Protein AF-A0A7V2YX57-F1 (afdb_monomer_lite)

Foldseek 3Di:
DDDALLVVLLVVLVVLVVQLVVQVPDPPDFVLSNLVSLLSSQQSLQLSLVDDPPHNDRDPPDLPRRLCCLQPVCLVQPQLCVLLVHPDSVVSNVLSVLLSVVSVVSSCLPPDPDDQDHHSPDWDWDDDPPDDPVDPDPTDIDDNRPDRPVVDDCPDPSNVSVSSSSVSSSVSSVD

Radius of gyration: 18.01 Å; chains: 1; bounding box: 37×40×59 Å

pLDDT: mean 87.66, std 13.57, range [46.78, 98.44]

Structure (mmCIF, N/CA/C/O backbone):
data_AF-A0A7V2YX57-F1
#
_entry.id   AF-A0A7V2YX57-F1
#
loop_
_atom_site.group_PDB
_atom_site.id
_atom_site.type_symbol
_atom_site.label_atom_id
_atom_site.label_alt_id
_atom_site.label_comp_id
_atom_site.label_asym_id
_atom_site.label_entity_id
_atom_site.label_seq_id
_atom_site.pdbx_PDB_ins_code
_atom_site.Cartn_x
_atom_site.Cartn_y
_atom_site.Cartn_z
_atom_site.occupancy
_atom_site.B_iso_or_equiv
_atom_site.auth_seq_id
_atom_site.auth_comp_id
_atom_site.auth_asym_id
_atom_site.auth_atom_id
_atom_site.pdbx_PDB_model_num
ATOM 1 N N . MET A 1 1 ? 0.569 -26.830 -12.074 1.00 53.72 1 MET A N 1
ATOM 2 C CA . MET A 1 1 ? 1.931 -26.253 -12.020 1.00 53.72 1 MET A CA 1
ATOM 3 C C . MET A 1 1 ? 2.137 -25.662 -10.638 1.00 53.72 1 MET A C 1
ATOM 5 O O . MET A 1 1 ? 1.227 -24.989 -10.165 1.00 53.72 1 MET A O 1
ATOM 9 N N . ALA A 1 2 ? 3.265 -25.951 -9.984 1.00 68.56 2 ALA A N 1
ATOM 10 C CA . ALA A 1 2 ? 3.607 -25.316 -8.713 1.00 68.56 2 ALA A CA 1
ATOM 11 C C . ALA A 1 2 ? 3.776 -23.801 -8.928 1.00 68.56 2 ALA A C 1
ATOM 13 O O . ALA A 1 2 ? 4.324 -23.387 -9.950 1.00 68.56 2 ALA A O 1
ATOM 14 N N . GLN A 1 3 ? 3.244 -22.989 -8.016 1.00 80.88 3 GLN A N 1
ATOM 15 C CA . GLN A 1 3 ? 3.442 -21.539 -8.038 1.00 80.88 3 GLN A CA 1
ATOM 16 C C . GLN A 1 3 ? 4.743 -21.215 -7.301 1.00 80.88 3 GLN A C 1
ATOM 18 O O . GLN A 1 3 ? 4.971 -21.764 -6.223 1.00 80.88 3 GLN A O 1
ATOM 23 N N . ASP A 1 4 ? 5.561 -20.320 -7.853 1.00 92.44 4 ASP A N 1
ATOM 24 C CA . ASP A 1 4 ? 6.673 -19.733 -7.103 1.00 92.44 4 ASP A CA 1
ATOM 25 C C . ASP A 1 4 ? 6.151 -18.743 -6.040 1.00 92.44 4 ASP A C 1
ATOM 27 O O . ASP A 1 4 ? 4.996 -18.289 -6.084 1.00 92.44 4 ASP A O 1
ATOM 31 N N . TRP A 1 5 ? 6.988 -18.403 -5.057 1.00 92.19 5 TRP A N 1
ATOM 32 C CA . TRP A 1 5 ? 6.576 -17.520 -3.959 1.00 92.19 5 TRP A CA 1
ATOM 33 C C . TRP A 1 5 ? 6.236 -16.113 -4.430 1.00 92.19 5 TRP A C 1
ATOM 35 O O . TRP A 1 5 ? 5.290 -15.507 -3.923 1.00 92.19 5 TRP A O 1
ATOM 45 N N . ARG A 1 6 ? 6.962 -15.597 -5.427 1.00 92.75 6 ARG A N 1
ATOM 46 C CA . ARG A 1 6 ? 6.709 -14.276 -6.012 1.00 92.75 6 ARG A CA 1
ATOM 47 C C . ARG A 1 6 ? 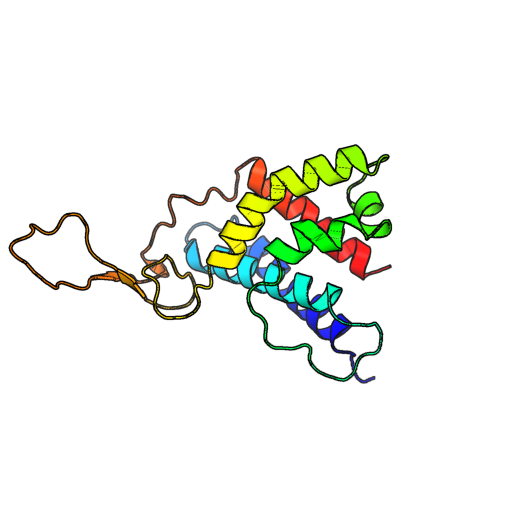5.274 -14.179 -6.525 1.00 92.75 6 ARG A C 1
ATOM 49 O O . ARG A 1 6 ? 4.543 -13.249 -6.176 1.00 92.75 6 ARG A O 1
ATOM 56 N N . ARG A 1 7 ? 4.851 -15.160 -7.320 1.00 93.31 7 ARG A N 1
ATOM 57 C CA . ARG A 1 7 ? 3.507 -15.240 -7.884 1.00 93.31 7 ARG A CA 1
ATOM 58 C C . ARG A 1 7 ? 2.464 -15.479 -6.803 1.00 93.31 7 ARG A C 1
ATOM 60 O O . ARG A 1 7 ? 1.433 -14.809 -6.834 1.00 93.31 7 ARG A O 1
ATOM 67 N N . ALA A 1 8 ? 2.734 -16.352 -5.833 1.00 94.69 8 ALA A N 1
ATOM 68 C CA . ALA A 1 8 ? 1.833 -16.579 -4.704 1.00 94.69 8 ALA A CA 1
ATOM 69 C C . ALA A 1 8 ? 1.560 -15.280 -3.918 1.00 94.69 8 ALA A C 1
ATOM 71 O O . ALA A 1 8 ? 0.400 -14.943 -3.667 1.00 94.69 8 ALA A O 1
ATOM 72 N N . PHE A 1 9 ? 2.600 -14.493 -3.616 1.00 94.56 9 PHE A N 1
ATOM 73 C CA . PHE A 1 9 ? 2.446 -13.196 -2.953 1.00 94.56 9 PHE A CA 1
ATOM 74 C C . PHE A 1 9 ? 1.639 -12.204 -3.778 1.00 94.56 9 PHE A C 1
ATOM 76 O O . PHE A 1 9 ? 0.730 -11.576 -3.239 1.00 94.56 9 PHE A O 1
ATOM 83 N N . PHE A 1 10 ? 1.924 -12.065 -5.076 1.00 95.75 10 PHE A N 1
ATOM 84 C CA . PHE A 1 10 ? 1.160 -11.149 -5.920 1.00 95.75 10 PHE A CA 1
ATOM 85 C C . PHE A 1 10 ? -0.302 -11.570 -6.077 1.00 95.75 10 PHE A C 1
ATOM 87 O O . PHE A 1 10 ? -1.176 -10.705 -6.072 1.00 95.75 10 PHE A O 1
ATOM 94 N N . MET A 1 11 ? -0.590 -12.870 -6.176 1.00 96.25 11 MET A N 1
ATOM 95 C CA . MET A 1 11 ? -1.964 -13.373 -6.232 1.00 96.25 11 MET A CA 1
ATOM 96 C C . MET A 1 11 ? -2.730 -13.050 -4.948 1.00 96.25 11 MET A C 1
ATOM 98 O O . MET A 1 11 ? -3.824 -12.489 -5.018 1.00 96.25 11 MET A O 1
ATOM 102 N N . GLN A 1 12 ? -2.138 -13.327 -3.784 1.00 96.94 12 GLN A N 1
ATOM 103 C CA . GLN A 1 12 ? -2.783 -13.026 -2.509 1.00 96.94 12 GLN A CA 1
ATOM 104 C C . GLN A 1 12 ? -2.934 -11.513 -2.295 1.00 96.94 12 GLN A C 1
ATOM 106 O O . GLN A 1 12 ? -4.013 -11.055 -1.933 1.00 96.94 12 GLN A O 1
ATOM 111 N N . ALA A 1 13 ? -1.904 -10.720 -2.607 1.00 97.25 13 ALA A N 1
ATOM 112 C CA . ALA A 1 13 ? -1.960 -9.262 -2.522 1.00 97.25 13 ALA A CA 1
ATOM 113 C C . ALA A 1 13 ? -3.084 -8.671 -3.38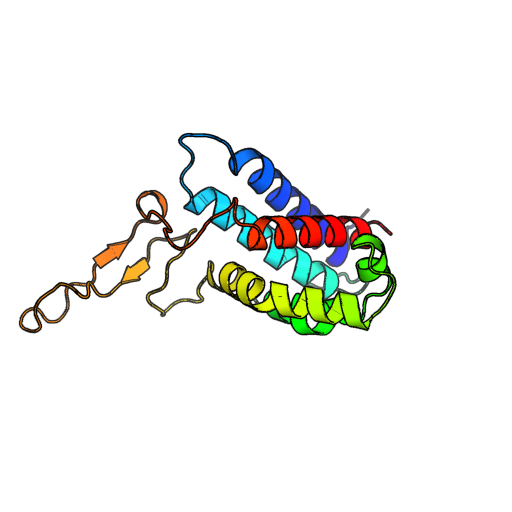8 1.00 97.25 13 ALA A C 1
ATOM 115 O O . ALA A 1 13 ? -3.773 -7.749 -2.956 1.00 97.25 13 ALA A O 1
ATOM 116 N N . ARG A 1 14 ? -3.300 -9.209 -4.599 1.00 98.19 14 ARG A N 1
ATOM 117 C CA . ARG A 1 14 ? -4.423 -8.807 -5.463 1.00 98.19 14 ARG A CA 1
ATOM 118 C C . ARG A 1 14 ? -5.769 -9.141 -4.840 1.00 98.19 14 ARG A C 1
ATOM 120 O O . ARG A 1 14 ? -6.671 -8.314 -4.906 1.00 98.19 14 ARG A O 1
ATOM 127 N N . SER A 1 15 ? -5.901 -10.331 -4.255 1.00 98.44 15 SER A N 1
ATOM 128 C CA . SER A 1 15 ? -7.127 -10.744 -3.570 1.00 98.44 15 SER A CA 1
ATOM 129 C C . SER A 1 15 ? -7.452 -9.806 -2.405 1.00 98.44 15 SER A C 1
ATOM 131 O O . SER A 1 15 ? -8.563 -9.283 -2.324 1.00 98.44 15 SER A O 1
ATOM 133 N N . ASP A 1 16 ? -6.466 -9.520 -1.553 1.00 98.31 16 ASP A N 1
ATOM 134 C CA . ASP A 1 16 ? -6.630 -8.624 -0.405 1.00 98.31 16 ASP A CA 1
ATOM 135 C C . ASP A 1 16 ? -6.975 -7.196 -0.862 1.00 98.31 16 ASP A C 1
ATOM 137 O O . ASP A 1 16 ? -7.890 -6.566 -0.331 1.00 98.31 16 ASP A O 1
ATOM 141 N N . PHE A 1 17 ? -6.307 -6.696 -1.908 1.00 98.44 17 PHE A N 1
ATOM 142 C CA . PHE A 1 17 ? -6.595 -5.373 -2.460 1.00 98.44 17 PHE A CA 1
ATOM 143 C C . PHE A 1 17 ? -7.990 -5.293 -3.086 1.00 98.44 17 PHE A C 1
ATOM 145 O O . PHE A 1 17 ? -8.682 -4.290 -2.927 1.00 98.44 17 PHE A O 1
ATOM 152 N N . ALA A 1 18 ? -8.442 -6.352 -3.762 1.00 98.31 18 ALA A N 1
ATOM 153 C CA . ALA A 1 18 ? -9.796 -6.423 -4.297 1.00 98.31 18 ALA A CA 1
ATOM 154 C C . ALA A 1 18 ? -10.847 -6.376 -3.178 1.00 98.31 18 ALA A C 1
ATOM 156 O O . ALA A 1 18 ? -11.866 -5.702 -3.329 1.00 98.31 18 ALA A O 1
ATOM 157 N N . MET A 1 19 ? -10.592 -7.032 -2.041 1.00 98.31 19 MET A N 1
ATOM 158 C CA . MET A 1 19 ? -11.455 -6.924 -0.862 1.00 98.31 19 MET A CA 1
ATOM 159 C C . MET A 1 19 ? -11.453 -5.512 -0.280 1.00 98.31 19 MET A C 1
ATOM 161 O O . MET A 1 19 ? -12.527 -4.971 -0.026 1.00 98.31 19 MET A O 1
ATOM 165 N N . PHE A 1 20 ? -10.289 -4.867 -0.166 1.00 97.94 20 PHE A N 1
ATOM 166 C CA . PHE A 1 20 ? -10.221 -3.453 0.210 1.00 97.94 20 PHE A CA 1
ATOM 167 C C . PHE A 1 20 ? -11.077 -2.577 -0.718 1.00 97.94 20 PHE A C 1
ATOM 169 O O . PHE A 1 20 ? -11.908 -1.813 -0.234 1.00 97.94 20 PHE A O 1
ATOM 176 N N . LEU A 1 21 ? -10.931 -2.709 -2.041 1.00 97.31 21 LEU A N 1
ATOM 177 C CA . LEU A 1 21 ? -11.694 -1.918 -3.013 1.00 97.31 21 LEU A CA 1
ATOM 178 C C . LEU A 1 21 ? -13.206 -2.151 -2.916 1.00 97.31 21 LEU A C 1
ATOM 180 O O . LEU A 1 21 ? -13.969 -1.207 -3.095 1.00 97.31 21 LEU A O 1
ATOM 184 N N . ARG A 1 22 ? -13.640 -3.381 -2.618 1.00 97.38 22 ARG A N 1
ATOM 185 C CA . ARG A 1 22 ? -15.058 -3.695 -2.396 1.00 97.38 22 ARG A CA 1
ATOM 186 C C . ARG A 1 22 ? -15.589 -3.045 -1.125 1.00 97.38 22 ARG A C 1
ATOM 188 O O . ARG A 1 22 ? -16.707 -2.559 -1.133 1.00 97.38 22 ARG A O 1
ATOM 195 N N . LEU A 1 23 ? -14.800 -3.026 -0.052 1.00 96.31 23 LEU A N 1
ATOM 196 C CA . LEU A 1 23 ? -15.236 -2.552 1.264 1.00 96.31 23 LEU A CA 1
ATOM 197 C C . LEU A 1 23 ? -15.067 -1.039 1.461 1.00 96.31 23 LEU A C 1
ATOM 199 O O . LEU A 1 23 ? -15.772 -0.453 2.281 1.00 96.31 23 LEU A O 1
ATOM 203 N N . LYS A 1 24 ? -14.140 -0.389 0.741 1.00 94.38 24 LYS A N 1
ATOM 204 C CA . LYS A 1 24 ? -13.696 0.982 1.054 1.00 94.38 24 LYS A CA 1
ATOM 205 C C . LYS A 1 24 ? -14.798 2.041 1.001 1.00 94.38 24 LYS A C 1
ATOM 207 O O . LYS A 1 24 ? -14.672 3.033 1.715 1.00 94.38 24 LYS A O 1
ATOM 212 N N . ASP A 1 25 ? -15.851 1.822 0.212 1.00 91.94 25 ASP A N 1
ATOM 213 C CA . ASP A 1 25 ? -16.975 2.756 0.047 1.00 91.94 25 ASP A CA 1
ATOM 214 C C . ASP A 1 25 ? -18.311 2.201 0.585 1.00 91.94 25 ASP A C 1
ATOM 216 O O . ASP A 1 25 ? -19.325 2.894 0.529 1.00 91.94 25 ASP A O 1
ATOM 220 N N . ILE A 1 26 ? -18.342 0.974 1.128 1.00 94.81 26 ILE A N 1
ATOM 221 C CA . ILE A 1 26 ? -19.573 0.394 1.691 1.00 94.81 26 ILE A CA 1
ATOM 222 C C . ILE A 1 26 ? -19.901 1.094 3.013 1.00 94.81 26 ILE A C 1
ATOM 224 O O . ILE A 1 26 ? -19.056 1.201 3.904 1.00 94.81 26 ILE A O 1
ATOM 228 N N . GLN A 1 27 ? -21.134 1.576 3.162 1.00 92.38 27 GLN A N 1
ATOM 229 C CA . GLN A 1 27 ? -21.619 2.129 4.428 1.00 92.38 27 GLN A CA 1
ATOM 230 C C . GLN A 1 27 ? -21.848 1.016 5.460 1.00 92.38 27 GLN A C 1
ATOM 232 O O . GLN A 1 27 ? -22.233 -0.092 5.106 1.00 92.38 27 GLN A O 1
ATOM 237 N N . GLY A 1 28 ? -21.600 1.307 6.737 1.00 91.50 28 GLY A N 1
ATOM 238 C CA . GLY A 1 28 ? -21.786 0.341 7.827 1.00 91.50 28 GLY A CA 1
ATOM 239 C C . GLY A 1 28 ? -20.642 -0.659 8.023 1.00 91.50 28 GLY A C 1
ATOM 240 O O . GLY A 1 28 ? -20.662 -1.374 9.009 1.00 91.50 28 GLY A O 1
ATOM 241 N N . VAL A 1 29 ? -19.632 -0.692 7.144 1.00 94.38 29 VAL A N 1
ATOM 242 C CA . VAL A 1 29 ? -18.403 -1.475 7.375 1.00 94.38 29 VAL A CA 1
ATOM 243 C C . VAL A 1 29 ? -17.413 -0.660 8.199 1.00 94.38 29 VAL A C 1
ATOM 245 O O . VAL A 1 29 ? -17.026 0.439 7.798 1.00 94.38 29 VAL A O 1
ATOM 248 N N . GLU A 1 30 ? -16.933 -1.213 9.299 1.00 94.56 30 GLU A N 1
ATOM 249 C CA . GLU A 1 30 ? -15.970 -0.592 10.199 1.00 94.56 30 GLU A CA 1
ATOM 250 C C . GLU A 1 30 ? -14.646 -0.300 9.476 1.00 94.56 30 GLU A C 1
ATOM 252 O O . GLU A 1 30 ? -14.178 -1.048 8.608 1.00 94.56 30 GLU A O 1
ATOM 257 N N . VAL A 1 31 ? -14.015 0.825 9.823 1.00 93.88 31 VAL A N 1
ATOM 258 C CA . VAL A 1 31 ? -12.790 1.288 9.152 1.00 93.88 31 VAL A CA 1
ATOM 259 C C . VAL A 1 31 ? -11.634 0.300 9.352 1.00 93.88 31 VAL A C 1
ATOM 261 O O . VAL A 1 31 ? -10.831 0.122 8.433 1.00 93.88 31 VAL A O 1
ATOM 264 N N . CYS A 1 32 ? -11.583 -0.401 10.492 1.00 94.62 32 CYS A N 1
ATOM 265 C CA . CYS A 1 32 ? -10.570 -1.419 10.774 1.00 94.62 32 CYS A CA 1
ATOM 266 C C . CYS A 1 32 ? -10.507 -2.495 9.680 1.00 94.62 32 CYS A C 1
ATOM 268 O O . CYS A 1 32 ? -9.424 -2.787 9.183 1.00 94.62 32 CYS A O 1
ATOM 270 N N . HIS A 1 33 ? -11.647 -3.008 9.208 1.00 95.38 33 HIS A N 1
ATOM 271 C CA . HIS A 1 33 ? -11.683 -4.048 8.179 1.00 95.38 33 HIS A CA 1
ATOM 272 C C . HIS A 1 33 ? -11.091 -3.558 6.857 1.00 95.38 33 HIS A C 1
ATOM 274 O O . HIS A 1 33 ? -10.301 -4.258 6.222 1.00 95.38 33 HIS A O 1
ATOM 280 N N . ARG A 1 34 ? -11.405 -2.319 6.466 1.00 95.44 34 ARG A N 1
ATOM 281 C CA . ARG A 1 34 ? -10.847 -1.684 5.261 1.00 95.44 34 ARG A CA 1
ATOM 282 C C . ARG A 1 34 ? -9.326 -1.552 5.397 1.00 95.44 34 ARG A C 1
ATOM 284 O O . ARG A 1 34 ? -8.579 -1.953 4.508 1.00 95.44 34 ARG A O 1
ATOM 291 N N . LEU A 1 35 ? -8.866 -1.025 6.529 1.00 95.12 35 LEU A N 1
ATOM 292 C CA . LEU A 1 35 ? -7.445 -0.815 6.802 1.00 95.12 35 LEU A CA 1
ATOM 293 C C . LEU A 1 35 ? -6.661 -2.131 6.890 1.00 95.12 35 LEU A C 1
ATOM 295 O O . LEU A 1 35 ? -5.552 -2.195 6.365 1.00 95.12 35 LEU A O 1
ATOM 299 N N . HIS A 1 36 ? -7.245 -3.186 7.463 1.00 95.31 36 HIS A N 1
ATOM 300 C CA . HIS A 1 36 ? -6.639 -4.515 7.530 1.00 95.31 36 HIS A CA 1
ATOM 301 C C . HIS A 1 36 ? -6.370 -5.084 6.130 1.00 95.31 36 HIS A C 1
ATOM 303 O O . HIS A 1 36 ? -5.242 -5.469 5.828 1.00 95.31 36 HIS A O 1
ATOM 309 N N . TYR A 1 37 ? -7.358 -5.058 5.227 1.00 97.00 37 TYR A N 1
ATOM 310 C CA . TYR A 1 37 ? -7.152 -5.532 3.852 1.00 97.00 37 TYR A CA 1
ATOM 311 C C . TYR A 1 37 ? -6.118 -4.696 3.084 1.00 97.00 37 TYR A C 1
ATOM 313 O O . TYR A 1 37 ? -5.326 -5.252 2.320 1.00 97.00 37 TYR A O 1
ATOM 321 N N . LEU A 1 38 ? -6.075 -3.375 3.299 1.00 96.56 38 LEU A N 1
ATOM 322 C CA . LEU A 1 38 ? -5.059 -2.513 2.687 1.00 96.56 38 LEU A CA 1
ATOM 323 C C . LEU A 1 38 ? -3.646 -2.834 3.205 1.00 96.56 38 LEU A C 1
ATOM 325 O O . LEU A 1 38 ? -2.710 -2.963 2.411 1.00 96.56 38 LEU A O 1
ATOM 329 N N . GLN A 1 39 ? -3.490 -2.996 4.520 1.00 94.50 39 GLN A N 1
ATOM 330 C CA . GLN A 1 39 ? -2.230 -3.396 5.148 1.00 94.50 39 GLN A CA 1
ATOM 331 C C . GLN A 1 39 ? -1.765 -4.749 4.587 1.00 94.50 39 GLN A C 1
ATOM 333 O O . GLN A 1 39 ? -0.656 -4.849 4.056 1.00 94.50 39 GLN A O 1
ATOM 338 N N . MET A 1 40 ? -2.649 -5.745 4.565 1.00 94.50 40 MET A N 1
ATOM 339 C CA . MET A 1 40 ? -2.351 -7.088 4.071 1.00 94.50 40 MET A CA 1
ATOM 340 C C . MET A 1 40 ? -1.965 -7.114 2.593 1.00 94.50 40 MET A C 1
ATOM 342 O O . MET A 1 40 ? -1.009 -7.803 2.216 1.00 94.50 40 MET A O 1
ATOM 346 N N . ALA A 1 41 ? -2.664 -6.338 1.763 1.00 96.75 41 ALA A N 1
ATOM 347 C CA . ALA A 1 41 ? -2.346 -6.198 0.350 1.00 96.75 41 ALA A CA 1
ATOM 348 C C . ALA A 1 41 ? -0.941 -5.619 0.145 1.00 96.75 41 ALA A C 1
ATOM 350 O O . ALA A 1 41 ? -0.148 -6.159 -0.628 1.00 96.75 41 ALA A O 1
ATOM 351 N N . THR A 1 42 ? -0.614 -4.532 0.848 1.00 95.94 42 THR A N 1
ATOM 352 C CA . THR A 1 42 ? 0.668 -3.831 0.686 1.00 95.94 42 THR A CA 1
ATOM 353 C C . THR A 1 42 ? 1.860 -4.623 1.227 1.00 95.94 42 THR A C 1
ATOM 355 O O . THR A 1 42 ? 2.916 -4.639 0.588 1.00 95.94 42 THR A O 1
ATOM 358 N N . GLU A 1 43 ? 1.696 -5.352 2.335 1.00 93.75 43 GLU A N 1
ATOM 359 C CA . GLU A 1 43 ? 2.729 -6.247 2.868 1.00 93.75 43 GLU A CA 1
ATOM 360 C C . GLU A 1 43 ? 3.077 -7.352 1.863 1.00 93.75 43 GLU A C 1
ATOM 362 O O . GLU A 1 43 ? 4.248 -7.557 1.522 1.00 93.75 43 GLU A O 1
ATOM 367 N N . LYS A 1 44 ? 2.061 -8.049 1.343 1.00 94.38 44 LYS A N 1
ATOM 368 C CA . LYS A 1 44 ? 2.261 -9.143 0.383 1.00 94.38 44 LYS A CA 1
ATOM 369 C C . LYS A 1 44 ? 2.782 -8.635 -0.956 1.00 94.38 44 LYS A C 1
ATOM 371 O O . LYS A 1 44 ? 3.660 -9.265 -1.538 1.00 94.38 44 LYS A O 1
ATOM 376 N N . LEU A 1 45 ? 2.324 -7.469 -1.412 1.00 95.50 45 LEU A N 1
ATOM 377 C CA . LEU A 1 45 ? 2.844 -6.819 -2.614 1.00 95.50 45 LEU A CA 1
ATOM 378 C C . LEU A 1 45 ? 4.353 -6.560 -2.501 1.00 95.50 45 LEU A C 1
ATOM 380 O O . LEU A 1 45 ? 5.111 -6.921 -3.401 1.00 95.50 45 LEU A O 1
ATOM 384 N N . ALA A 1 46 ? 4.798 -5.976 -1.385 1.00 93.75 46 ALA A N 1
ATOM 385 C CA . ALA A 1 46 ? 6.213 -5.708 -1.149 1.00 93.75 46 ALA A CA 1
ATOM 386 C C . ALA A 1 46 ? 7.042 -6.998 -1.081 1.00 93.75 46 ALA A C 1
ATOM 388 O O . ALA A 1 46 ? 8.126 -7.062 -1.662 1.00 93.75 46 ALA A O 1
ATOM 389 N N . LYS A 1 47 ? 6.524 -8.042 -0.418 1.00 91.94 47 LYS A N 1
ATOM 390 C CA . LYS A 1 47 ? 7.158 -9.371 -0.386 1.00 91.94 47 LYS A CA 1
ATOM 391 C C . LYS A 1 47 ? 7.301 -9.963 -1.790 1.00 91.94 47 LYS A C 1
ATOM 393 O O . LYS A 1 47 ? 8.384 -10.428 -2.129 1.00 91.94 47 LYS A O 1
ATOM 398 N N . GLY A 1 48 ? 6.278 -9.841 -2.638 1.00 93.44 48 GLY A N 1
ATOM 399 C CA . GLY A 1 48 ? 6.338 -10.273 -4.037 1.00 93.44 48 GLY A CA 1
ATOM 400 C C . GLY A 1 48 ? 7.473 -9.606 -4.823 1.00 93.44 48 GLY A C 1
ATOM 401 O O . GLY A 1 48 ? 8.224 -10.286 -5.515 1.00 93.44 48 GLY A O 1
ATOM 402 N N . PHE A 1 49 ? 7.678 -8.292 -4.670 1.00 92.31 49 PHE A N 1
ATOM 403 C CA . PHE A 1 49 ? 8.803 -7.605 -5.324 1.00 92.31 49 PHE A CA 1
ATOM 404 C C . PHE A 1 49 ? 10.179 -7.982 -4.764 1.00 92.31 49 PHE A C 1
ATOM 406 O O . PHE A 1 49 ? 11.157 -7.895 -5.507 1.00 92.31 49 PHE A O 1
ATOM 413 N N . LYS A 1 50 ? 10.258 -8.406 -3.497 1.00 89.44 50 LYS A N 1
ATOM 414 C CA . LYS A 1 50 ? 11.493 -8.894 -2.864 1.00 89.44 50 LYS A CA 1
ATOM 415 C C . LYS A 1 50 ? 11.859 -10.324 -3.293 1.00 89.44 50 LYS A C 1
ATOM 417 O O . LYS A 1 50 ? 13.035 -10.669 -3.238 1.00 89.44 50 LYS A O 1
ATOM 422 N N . CYS A 1 51 ? 10.896 -11.139 -3.728 1.00 89.94 51 CYS A N 1
ATOM 423 C CA . CYS A 1 51 ? 11.149 -12.495 -4.221 1.00 89.94 51 CYS A CA 1
ATOM 424 C C . CYS A 1 51 ? 11.770 -12.495 -5.626 1.00 89.94 51 CYS A C 1
ATOM 426 O O . CYS A 1 51 ? 11.313 -11.776 -6.528 1.00 89.94 51 CYS A O 1
ATOM 428 N N . ALA A 1 52 ? 12.761 -13.364 -5.830 1.00 87.44 52 ALA A N 1
ATOM 429 C CA . ALA A 1 52 ? 13.271 -13.677 -7.159 1.00 87.44 52 ALA A CA 1
ATOM 430 C C . ALA A 1 52 ? 12.217 -14.443 -7.982 1.00 87.44 52 ALA A C 1
ATOM 432 O O . ALA A 1 52 ? 11.332 -15.108 -7.440 1.00 87.44 52 ALA A O 1
ATOM 433 N N . ILE A 1 53 ? 12.287 -14.314 -9.308 1.00 87.50 53 ILE A N 1
ATOM 434 C CA . ILE A 1 53 ? 11.420 -15.066 -10.226 1.00 87.50 53 ILE A CA 1
ATOM 435 C C . ILE A 1 53 ? 11.808 -16.548 -10.150 1.00 87.50 53 ILE A C 1
ATOM 437 O O . ILE A 1 53 ? 12.994 -16.864 -10.219 1.00 87.50 53 ILE A O 1
ATOM 441 N N . GLY A 1 54 ? 10.824 -17.444 -10.016 1.00 87.31 54 GLY A N 1
ATOM 442 C CA . GLY A 1 54 ? 11.057 -18.886 -9.912 1.00 87.31 54 GLY A CA 1
ATOM 443 C C . GLY A 1 54 ? 11.524 -19.375 -8.536 1.00 87.31 54 GLY A C 1
ATOM 444 O O . GLY A 1 54 ? 11.828 -20.558 -8.397 1.00 87.31 54 GLY A O 1
ATOM 445 N N . ASP A 1 55 ? 11.585 -18.505 -7.522 1.00 86.88 55 ASP A N 1
ATOM 446 C CA . ASP A 1 55 ? 12.011 -18.904 -6.179 1.00 86.88 55 ASP A CA 1
ATOM 447 C C . ASP A 1 55 ? 10.949 -19.770 -5.479 1.00 86.88 55 ASP A C 1
ATOM 449 O O . ASP A 1 55 ? 9.800 -19.358 -5.283 1.00 86.88 55 ASP A O 1
ATOM 453 N N . MET A 1 56 ? 11.354 -20.979 -5.091 1.00 89.31 56 MET A N 1
ATOM 454 C CA . MET A 1 56 ? 10.521 -21.958 -4.388 1.00 89.31 56 MET A CA 1
ATOM 455 C C . MET A 1 56 ? 10.687 -21.891 -2.863 1.00 89.31 56 MET A C 1
ATOM 457 O O . MET A 1 56 ? 9.959 -22.581 -2.147 1.00 89.31 56 MET A O 1
ATOM 461 N N . GLN A 1 57 ? 11.592 -21.046 -2.354 1.00 85.06 57 GLN A N 1
ATOM 462 C CA . GLN A 1 57 ? 11.781 -20.821 -0.923 1.00 85.06 57 GLN A CA 1
ATOM 463 C C . GLN A 1 57 ? 11.005 -19.591 -0.429 1.00 85.06 57 GLN A C 1
ATOM 465 O O . GLN A 1 57 ? 10.953 -18.564 -1.112 1.00 85.06 57 GLN A O 1
ATOM 470 N N . PRO A 1 58 ? 10.388 -19.658 0.766 1.00 77.81 58 PRO A N 1
ATOM 471 C CA . PRO A 1 58 ? 9.714 -18.503 1.335 1.00 77.81 58 PRO A CA 1
ATOM 472 C C . PRO A 1 58 ? 10.727 -17.394 1.640 1.00 77.81 58 PRO A C 1
ATOM 474 O O . PRO A 1 58 ? 11.787 -17.675 2.206 1.00 77.81 58 PRO A O 1
ATOM 477 N N . PRO A 1 59 ? 10.405 -16.118 1.357 1.00 75.06 59 PRO A N 1
ATOM 478 C CA . PRO A 1 59 ? 11.242 -15.018 1.795 1.00 75.06 59 PRO A CA 1
ATOM 479 C C . PRO A 1 59 ? 11.267 -14.963 3.331 1.00 75.06 59 PRO A C 1
ATOM 481 O O . PRO A 1 59 ? 10.304 -15.386 3.988 1.00 75.06 59 PRO A O 1
ATOM 484 N N . PRO A 1 60 ? 12.323 -14.382 3.927 1.00 73.50 60 PRO A N 1
ATOM 485 C CA . PRO A 1 60 ? 12.380 -14.154 5.363 1.00 73.50 60 PRO A CA 1
ATOM 486 C C . PRO A 1 60 ? 11.117 -13.444 5.866 1.00 73.50 60 PRO A C 1
ATOM 488 O O . PRO A 1 60 ? 10.608 -12.518 5.224 1.00 73.50 60 PRO A O 1
ATOM 491 N N . ARG A 1 61 ? 10.610 -13.863 7.032 1.00 68.12 61 ARG A N 1
ATOM 492 C CA . ARG A 1 61 ? 9.425 -13.271 7.673 1.00 68.12 61 ARG A CA 1
ATOM 493 C C . ARG A 1 61 ? 9.756 -11.885 8.233 1.00 68.12 61 ARG A C 1
ATOM 495 O O . ARG A 1 61 ? 9.937 -11.711 9.430 1.00 68.12 61 ARG A O 1
ATOM 502 N N . VAL A 1 62 ? 9.849 -10.895 7.350 1.00 66.88 62 VAL A N 1
ATOM 503 C CA . VAL A 1 62 ? 10.016 -9.484 7.710 1.00 66.88 62 VAL A CA 1
ATOM 504 C C . VAL A 1 62 ? 8.699 -8.769 7.425 1.00 66.88 62 VAL A C 1
ATOM 506 O O . VAL A 1 62 ? 8.259 -8.712 6.276 1.00 66.88 62 VAL A O 1
ATOM 509 N N . HIS A 1 63 ? 8.052 -8.262 8.475 1.00 58.91 63 HIS A N 1
ATOM 510 C CA . HIS A 1 63 ? 6.759 -7.568 8.384 1.00 58.91 63 HIS A CA 1
ATOM 511 C C . HIS A 1 63 ? 6.892 -6.124 7.866 1.00 58.91 63 HIS A C 1
ATOM 513 O O . HIS A 1 63 ? 5.989 -5.607 7.218 1.00 58.91 63 HIS A O 1
ATOM 519 N N . LEU A 1 64 ? 8.054 -5.490 8.062 1.00 62.38 64 LEU A N 1
ATOM 520 C CA . LEU A 1 64 ? 8.332 -4.122 7.608 1.00 62.38 64 LEU A CA 1
ATOM 521 C C . LEU A 1 64 ? 8.899 -4.116 6.182 1.00 62.38 64 LEU A C 1
ATOM 523 O O . LEU A 1 64 ? 10.109 -3.997 5.974 1.00 62.38 64 LEU A O 1
ATOM 527 N N . ALA A 1 65 ? 8.038 -4.331 5.190 1.00 78.31 65 ALA A N 1
ATOM 528 C CA . ALA A 1 65 ? 8.460 -4.447 3.796 1.00 78.31 65 ALA A CA 1
ATOM 529 C C . ALA A 1 65 ? 7.977 -3.310 2.883 1.00 78.31 65 ALA A C 1
ATOM 531 O O . ALA A 1 65 ? 8.677 -2.991 1.918 1.00 78.31 65 ALA A O 1
ATOM 532 N N . PHE A 1 66 ? 6.824 -2.691 3.150 1.00 92.31 66 PHE A N 1
ATOM 533 C CA . PHE A 1 66 ? 6.182 -1.800 2.182 1.00 92.31 66 PHE A CA 1
ATOM 534 C C . PHE A 1 66 ? 6.795 -0.402 2.160 1.00 92.31 66 PHE A C 1
ATOM 536 O O . PHE A 1 66 ? 7.118 0.115 1.087 1.00 92.31 66 PHE A O 1
ATOM 543 N N . ALA A 1 67 ? 7.037 0.201 3.326 1.00 92.50 67 ALA A N 1
ATOM 544 C CA . ALA A 1 67 ? 7.634 1.533 3.375 1.00 92.50 67 ALA A CA 1
ATOM 545 C C . ALA A 1 67 ? 9.064 1.518 2.814 1.00 92.50 67 ALA A C 1
ATOM 547 O O . ALA A 1 67 ? 9.479 2.433 2.097 1.00 92.50 67 ALA A O 1
ATOM 548 N N . GLU A 1 68 ? 9.815 0.450 3.094 1.00 90.69 68 GLU A N 1
ATOM 549 C CA . GLU A 1 68 ? 11.135 0.237 2.506 1.00 90.69 68 GLU A CA 1
ATOM 550 C C . GLU A 1 68 ? 11.063 0.038 0.986 1.00 90.69 68 GLU A C 1
ATOM 552 O O . GLU A 1 68 ? 11.843 0.659 0.255 1.00 90.69 68 GLU A O 1
ATOM 557 N N . PHE A 1 69 ? 10.122 -0.783 0.508 1.00 94.19 69 PHE A N 1
ATOM 558 C CA . PHE A 1 69 ? 9.901 -0.997 -0.920 1.00 94.19 69 PHE A CA 1
ATOM 559 C C . PHE A 1 69 ? 9.687 0.335 -1.651 1.00 94.19 69 PHE A C 1
ATOM 561 O O . PHE A 1 69 ? 10.421 0.626 -2.597 1.00 94.19 69 PHE A O 1
ATOM 568 N N . VAL A 1 70 ? 8.780 1.192 -1.166 1.00 96.12 70 VAL A N 1
ATOM 569 C CA . VAL A 1 70 ? 8.508 2.513 -1.766 1.00 96.12 70 VAL A CA 1
ATOM 570 C C . VAL A 1 70 ? 9.757 3.402 -1.774 1.00 96.12 70 VAL A C 1
ATOM 572 O O . VAL A 1 70 ? 10.055 4.057 -2.775 1.00 96.12 70 VAL A O 1
ATOM 575 N N . ARG A 1 71 ? 10.523 3.429 -0.675 1.00 92.75 71 ARG A N 1
ATOM 576 C CA . ARG A 1 71 ? 11.690 4.320 -0.542 1.00 92.75 71 ARG A CA 1
ATOM 577 C C . ARG A 1 71 ? 12.894 3.893 -1.369 1.00 92.75 71 ARG A C 1
ATOM 579 O O . ARG A 1 71 ? 13.646 4.773 -1.795 1.00 92.75 71 ARG A O 1
ATOM 586 N N . LYS A 1 72 ? 13.113 2.586 -1.530 1.00 91.94 72 LYS A N 1
ATOM 587 C CA . LYS A 1 72 ? 14.340 2.030 -2.115 1.00 91.94 72 LYS A CA 1
ATOM 588 C C . LYS A 1 72 ? 14.060 1.286 -3.416 1.00 91.94 72 LYS A C 1
ATOM 590 O O . LYS A 1 72 ? 14.516 1.703 -4.473 1.00 91.94 72 LYS A O 1
ATOM 595 N N . GLN A 1 73 ? 13.298 0.202 -3.342 1.00 91.50 73 GLN A N 1
ATOM 596 C CA . GLN A 1 73 ? 13.197 -0.782 -4.423 1.00 91.50 73 GLN A CA 1
ATOM 597 C C . GLN A 1 73 ? 12.355 -0.272 -5.593 1.00 91.50 73 GLN A C 1
ATOM 599 O O . GLN A 1 73 ? 12.769 -0.393 -6.742 1.00 91.50 73 GLN A O 1
ATOM 604 N N . ALA A 1 74 ? 11.232 0.392 -5.312 1.00 94.56 74 ALA A N 1
ATOM 605 C CA . ALA A 1 74 ? 10.345 0.951 -6.328 1.00 94.56 74 ALA A CA 1
ATOM 606 C C . ALA A 1 74 ? 11.062 1.941 -7.261 1.00 94.56 74 ALA A C 1
ATOM 608 O O . ALA A 1 74 ? 10.706 2.030 -8.436 1.00 94.56 74 ALA A O 1
ATOM 609 N N . LYS A 1 75 ? 12.093 2.646 -6.767 1.00 93.75 75 LYS A N 1
ATOM 610 C CA . LYS A 1 75 ? 12.907 3.596 -7.545 1.00 93.75 75 LYS A CA 1
ATOM 611 C C . LYS A 1 75 ? 13.729 2.915 -8.638 1.00 93.75 75 LYS A C 1
ATOM 613 O O . LYS A 1 75 ? 13.981 3.537 -9.663 1.00 93.75 75 LYS A O 1
ATOM 618 N N . LEU A 1 76 ? 14.125 1.661 -8.429 1.00 93.38 76 LEU A N 1
ATOM 619 C CA . LEU A 1 76 ? 14.970 0.901 -9.353 1.00 93.38 76 LEU A CA 1
ATOM 620 C C . LEU A 1 76 ? 14.158 0.229 -10.475 1.00 93.38 76 LEU A C 1
ATOM 622 O O . LEU A 1 76 ? 14.717 -0.210 -11.476 1.00 93.38 76 LEU A O 1
ATOM 626 N N . LEU A 1 77 ? 12.832 0.155 -10.332 1.00 93.31 77 LEU A N 1
ATOM 627 C CA . LEU A 1 77 ? 11.953 -0.556 -11.258 1.00 93.31 77 LEU A CA 1
ATOM 628 C C . LEU A 1 77 ? 11.472 0.362 -12.391 1.00 93.31 77 LEU A C 1
ATOM 630 O O . LEU A 1 77 ? 10.441 1.030 -12.286 1.00 93.31 77 LEU A O 1
ATOM 634 N N . ALA A 1 78 ? 12.182 0.345 -13.523 1.00 94.56 78 ALA A N 1
ATOM 635 C CA . ALA A 1 78 ? 11.821 1.131 -14.708 1.00 94.56 78 ALA A CA 1
ATOM 636 C C . ALA A 1 78 ? 10.410 0.811 -15.241 1.00 94.56 78 ALA A C 1
ATOM 638 O O . ALA A 1 78 ? 9.700 1.707 -15.700 1.00 94.56 78 ALA 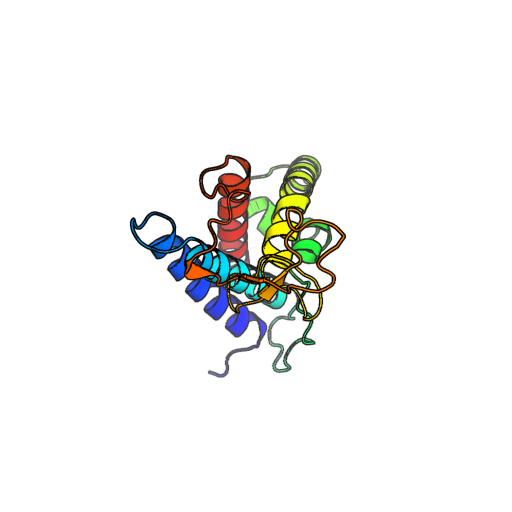A O 1
ATOM 639 N N . THR A 1 79 ? 9.974 -0.449 -15.157 1.00 95.44 79 THR A N 1
ATOM 640 C CA . THR A 1 79 ? 8.602 -0.850 -15.506 1.00 95.44 79 THR A CA 1
ATOM 641 C C . THR A 1 79 ? 7.571 -0.164 -14.618 1.00 95.44 79 THR A C 1
ATOM 643 O O . THR A 1 79 ? 6.610 0.390 -15.139 1.00 95.44 79 THR A O 1
ATOM 646 N N . LEU A 1 80 ? 7.802 -0.092 -13.305 1.00 96.06 80 LEU A N 1
ATOM 647 C CA . LEU A 1 80 ? 6.867 0.552 -12.385 1.00 96.06 80 LEU A CA 1
ATOM 648 C C . LEU A 1 80 ? 6.749 2.058 -12.640 1.00 96.06 80 LEU A C 1
ATOM 650 O O . LEU A 1 80 ? 5.646 2.602 -12.655 1.00 96.06 80 LEU A O 1
ATOM 654 N N . ARG A 1 81 ? 7.873 2.721 -12.937 1.00 97.19 81 ARG A N 1
ATOM 655 C CA . ARG A 1 81 ? 7.881 4.122 -13.378 1.00 97.19 81 ARG A CA 1
ATOM 656 C C . ARG A 1 81 ? 7.004 4.335 -14.619 1.00 97.19 81 ARG A C 1
ATOM 658 O O . ARG A 1 81 ? 6.251 5.309 -14.664 1.00 97.19 81 ARG A O 1
ATOM 665 N N . ARG A 1 82 ? 7.094 3.432 -15.607 1.00 96.38 82 ARG A N 1
ATOM 666 C CA . ARG A 1 82 ? 6.264 3.465 -16.825 1.00 96.38 82 ARG A CA 1
ATOM 667 C C . ARG A 1 82 ? 4.785 3.244 -16.505 1.00 96.38 82 ARG A C 1
ATOM 669 O O . ARG A 1 82 ? 3.975 4.035 -16.966 1.00 96.38 82 ARG A O 1
ATOM 676 N N . CYS A 1 83 ? 4.442 2.261 -15.670 1.00 96.88 83 CYS A N 1
ATOM 677 C CA . CYS A 1 83 ? 3.060 2.029 -15.222 1.00 96.88 83 CYS A CA 1
ATOM 678 C C . CYS A 1 83 ? 2.482 3.223 -14.440 1.00 96.88 83 CYS A C 1
ATOM 680 O O . CYS A 1 83 ? 1.292 3.501 -14.518 1.00 96.88 83 CYS A O 1
ATOM 682 N N . CYS A 1 84 ? 3.326 3.983 -13.736 1.00 96.00 84 CYS A N 1
ATOM 683 C CA . CYS A 1 84 ? 2.935 5.234 -13.083 1.00 96.00 84 CYS A CA 1
ATOM 684 C C . CYS A 1 84 ? 2.893 6.448 -14.038 1.00 96.00 84 CYS A C 1
ATOM 686 O O . CYS A 1 84 ? 2.661 7.566 -13.581 1.00 96.00 84 CYS A O 1
ATOM 688 N N . ASN A 1 85 ? 3.134 6.263 -15.342 1.00 96.69 85 ASN A N 1
ATOM 689 C CA . ASN A 1 85 ? 3.155 7.305 -16.375 1.00 96.69 85 ASN A CA 1
ATOM 690 C C . ASN A 1 85 ? 4.179 8.439 -16.153 1.00 96.69 85 ASN A C 1
ATOM 692 O O . ASN A 1 85 ? 3.994 9.559 -16.633 1.00 96.69 85 ASN A O 1
ATOM 696 N N . PHE A 1 86 ? 5.298 8.168 -15.472 1.00 97.19 86 PHE A N 1
ATOM 697 C CA . PHE A 1 86 ? 6.369 9.156 -15.308 1.00 97.19 86 PHE A CA 1
ATOM 698 C C . PHE A 1 86 ? 7.419 9.046 -16.413 1.00 97.19 86 PHE A C 1
ATOM 700 O O . PHE A 1 86 ? 8.065 8.011 -16.585 1.00 97.19 86 PHE A O 1
ATOM 707 N N . LYS A 1 87 ? 7.662 10.153 -17.124 1.00 95.00 87 LYS A N 1
ATOM 708 C CA . LYS A 1 87 ? 8.674 10.222 -18.192 1.00 95.00 87 LYS A CA 1
ATOM 709 C C . LYS A 1 87 ? 10.107 10.203 -17.656 1.00 95.00 87 LYS A C 1
ATOM 711 O O . LYS A 1 87 ? 10.971 9.591 -18.277 1.00 95.00 87 LYS A O 1
ATOM 716 N N . THR A 1 88 ? 10.350 10.824 -16.500 1.00 97.06 88 THR A N 1
ATOM 717 C CA . THR A 1 88 ? 11.695 10.987 -15.922 1.00 97.06 88 THR A CA 1
ATOM 718 C C . THR A 1 88 ? 11.829 10.280 -14.576 1.00 97.06 88 THR A C 1
ATOM 720 O O . THR A 1 88 ? 10.858 10.134 -13.834 1.00 97.06 88 THR A O 1
ATOM 723 N N . GLN A 1 89 ? 13.050 9.856 -14.239 1.00 96.94 89 GLN A N 1
ATOM 724 C CA . GLN A 1 89 ? 13.345 9.251 -12.938 1.00 96.94 89 GLN A CA 1
ATOM 725 C C . GLN A 1 89 ? 13.173 10.252 -11.786 1.00 96.94 89 GLN A C 1
ATOM 727 O O . GLN A 1 89 ? 12.695 9.888 -10.716 1.00 96.94 89 GLN A O 1
ATOM 732 N N . GLU A 1 90 ? 13.530 11.519 -12.001 1.00 97.50 90 GLU A N 1
ATOM 733 C CA . GLU A 1 90 ? 13.460 12.561 -10.973 1.00 97.50 90 GLU A CA 1
ATOM 734 C C . GLU A 1 90 ? 12.019 12.820 -10.501 1.00 97.50 90 GLU A C 1
ATOM 736 O O . GLU A 1 90 ? 11.740 12.805 -9.300 1.00 97.50 90 GLU A O 1
ATOM 741 N N . SER A 1 91 ? 11.084 12.992 -11.442 1.00 97.62 91 SER A N 1
ATOM 742 C CA . SER A 1 91 ? 9.664 13.216 -11.131 1.00 97.62 91 SER A CA 1
ATOM 743 C C . SER A 1 91 ? 9.042 12.020 -10.403 1.00 97.62 91 SER A C 1
ATOM 745 O O . SER A 1 91 ? 8.304 12.200 -9.432 1.00 97.62 91 SER A O 1
ATOM 747 N N . TYR A 1 92 ? 9.417 10.805 -10.803 1.00 98.00 92 TYR A N 1
ATOM 748 C CA . TYR A 1 92 ? 9.008 9.573 -10.138 1.00 98.00 92 TYR A CA 1
ATOM 749 C C . TYR A 1 92 ? 9.585 9.446 -8.720 1.00 98.00 92 TYR A C 1
ATOM 751 O O . TYR A 1 92 ? 8.858 9.129 -7.782 1.00 98.00 92 TYR A O 1
ATOM 759 N N . ASN A 1 93 ? 10.863 9.775 -8.517 1.00 97.50 93 ASN A N 1
ATOM 760 C CA . ASN A 1 93 ? 11.474 9.772 -7.188 1.00 97.50 93 ASN A CA 1
ATOM 761 C C . ASN A 1 93 ? 10.789 10.774 -6.247 1.00 97.50 93 ASN A C 1
ATOM 763 O O . ASN A 1 93 ? 10.536 10.444 -5.088 1.00 97.50 93 ASN A O 1
ATOM 767 N N . ARG A 1 94 ? 10.447 11.976 -6.736 1.00 97.44 94 ARG A N 1
ATOM 768 C CA . ARG A 1 94 ? 9.690 12.978 -5.963 1.00 97.44 94 ARG A CA 1
ATOM 769 C C . ARG A 1 94 ? 8.304 12.458 -5.583 1.00 97.44 94 ARG A C 1
ATOM 771 O O . ARG A 1 94 ? 7.887 12.620 -4.438 1.00 97.44 94 ARG A O 1
ATOM 778 N N . TYR A 1 95 ? 7.622 11.797 -6.517 1.00 97.88 95 TYR A N 1
ATOM 779 C CA . TYR A 1 95 ? 6.341 11.142 -6.266 1.00 97.88 95 TYR A CA 1
ATOM 780 C C . TYR A 1 95 ? 6.445 10.069 -5.171 1.00 97.88 95 TYR A C 1
ATOM 782 O O . TYR A 1 95 ? 5.702 10.133 -4.194 1.00 97.88 95 TYR A O 1
ATOM 790 N N . LEU A 1 96 ? 7.413 9.151 -5.269 1.00 97.81 96 LEU A N 1
ATOM 791 C CA . LEU A 1 96 ? 7.637 8.106 -4.261 1.00 97.81 96 LEU A CA 1
ATOM 792 C C . LEU A 1 96 ? 8.000 8.679 -2.887 1.00 97.81 96 LEU A C 1
ATOM 794 O O . LEU A 1 96 ? 7.503 8.201 -1.869 1.00 97.81 96 LEU A O 1
ATOM 798 N N . ASN A 1 97 ? 8.827 9.727 -2.839 1.00 96.44 97 ASN A N 1
ATOM 799 C CA . ASN A 1 97 ? 9.164 10.401 -1.584 1.00 96.44 97 ASN A CA 1
ATOM 800 C C . ASN A 1 97 ? 7.914 11.008 -0.920 1.00 96.44 97 ASN A C 1
ATOM 802 O O . ASN A 1 97 ? 7.784 10.936 0.298 1.00 96.44 97 ASN A O 1
ATOM 806 N N . GLY A 1 98 ? 6.972 11.536 -1.710 1.00 96.81 98 GLY A N 1
ATOM 807 C CA . GLY A 1 98 ? 5.681 12.013 -1.208 1.00 96.81 98 GLY A CA 1
ATOM 808 C C . GLY A 1 98 ? 4.755 10.901 -0.695 1.00 96.81 98 GLY A C 1
ATOM 809 O O . GLY A 1 98 ? 3.925 11.157 0.171 1.00 96.81 98 GLY A O 1
ATOM 810 N N . LEU A 1 99 ? 4.899 9.666 -1.189 1.00 97.31 99 LEU A N 1
ATOM 811 C CA . LEU A 1 99 ? 4.130 8.504 -0.722 1.00 97.31 99 LEU A CA 1
ATOM 812 C C . LEU A 1 99 ? 4.730 7.829 0.516 1.00 97.31 99 LEU A C 1
ATOM 814 O O . LEU A 1 99 ? 4.010 7.164 1.259 1.00 97.31 99 LEU A O 1
ATOM 818 N N . ALA A 1 100 ? 6.036 7.978 0.745 1.00 95.19 100 ALA A N 1
ATOM 819 C CA . ALA A 1 100 ? 6.760 7.256 1.787 1.00 95.19 100 ALA A CA 1
ATOM 820 C C . ALA A 1 100 ? 6.203 7.438 3.219 1.00 95.19 100 ALA A C 1
ATOM 822 O O . ALA A 1 100 ? 6.200 6.444 3.953 1.00 95.19 100 ALA A O 1
ATOM 823 N N . PRO A 1 101 ? 5.716 8.625 3.645 1.00 94.94 101 PRO A N 1
ATOM 824 C CA . PRO A 1 101 ? 5.075 8.773 4.953 1.00 94.94 101 PRO A CA 1
ATOM 825 C C . PRO A 1 101 ? 3.790 7.948 5.072 1.00 94.94 101 PRO A C 1
ATOM 827 O O . PRO A 1 101 ? 3.601 7.244 6.058 1.00 94.94 101 PRO A O 1
ATOM 830 N N . LEU A 1 102 ? 2.941 7.959 4.040 1.00 95.81 102 LEU A N 1
ATOM 831 C CA . LEU A 1 102 ? 1.695 7.193 4.038 1.00 95.81 102 LEU A CA 1
ATOM 832 C C . LEU A 1 102 ? 1.958 5.683 3.952 1.00 95.81 102 LEU A C 1
ATOM 834 O O . LEU A 1 102 ? 1.303 4.908 4.637 1.00 95.81 102 LEU A O 1
ATOM 838 N N . ALA A 1 103 ? 2.963 5.255 3.180 1.00 95.12 103 ALA A N 1
ATOM 839 C CA . ALA A 1 103 ? 3.390 3.854 3.154 1.00 95.12 103 ALA A CA 1
ATOM 840 C C . ALA A 1 103 ? 3.819 3.371 4.546 1.00 95.12 103 ALA A C 1
ATOM 842 O O . ALA A 1 103 ? 3.524 2.240 4.924 1.00 95.12 103 ALA A O 1
ATOM 843 N N . ARG A 1 104 ? 4.483 4.241 5.321 1.00 92.25 104 ARG A N 1
ATOM 844 C CA . ARG A 1 104 ? 4.858 3.943 6.703 1.00 92.25 104 ARG A CA 1
ATOM 845 C C . ARG A 1 104 ? 3.643 3.841 7.619 1.00 92.25 104 ARG A C 1
ATOM 847 O O . ARG A 1 104 ? 3.583 2.897 8.390 1.00 92.25 104 ARG A O 1
ATOM 854 N N . GLN A 1 105 ? 2.678 4.750 7.502 1.00 92.06 105 GLN A N 1
ATOM 855 C CA . GLN A 1 105 ? 1.436 4.669 8.277 1.00 92.06 105 GLN A CA 1
ATOM 856 C C . GLN A 1 105 ? 0.667 3.375 7.987 1.00 92.06 105 GLN A C 1
ATOM 858 O O . GLN A 1 105 ? 0.179 2.749 8.919 1.00 92.06 105 GLN A O 1
ATOM 863 N N . ILE A 1 106 ? 0.595 2.947 6.718 1.00 92.62 106 ILE A N 1
ATOM 864 C CA . ILE A 1 106 ? -0.068 1.687 6.335 1.00 92.62 106 ILE A CA 1
ATOM 865 C C . ILE A 1 106 ? 0.669 0.489 6.937 1.00 92.62 106 ILE A C 1
ATOM 867 O O . ILE A 1 106 ? 0.045 -0.408 7.487 1.00 92.62 106 ILE A O 1
ATOM 871 N N . GLU A 1 107 ? 1.998 0.478 6.856 1.00 88.75 107 GLU A N 1
ATOM 872 C CA . GLU A 1 107 ? 2.828 -0.578 7.440 1.00 88.75 107 GLU A CA 1
ATOM 873 C C . GLU A 1 107 ? 2.686 -0.648 8.971 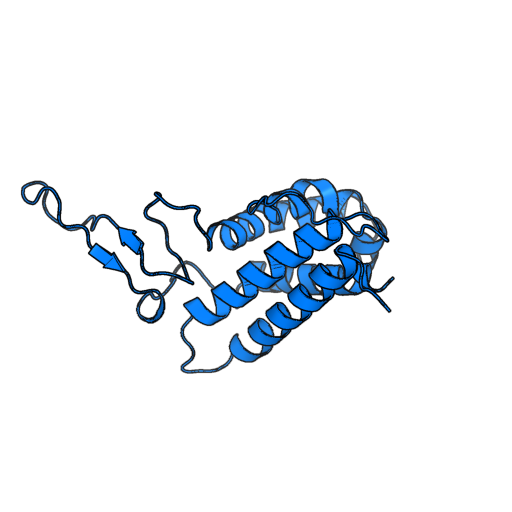1.00 88.75 107 GLU A C 1
ATOM 875 O O . GLU A 1 107 ? 2.659 -1.733 9.541 1.00 88.75 107 GLU A O 1
ATOM 880 N N . GLU A 1 108 ? 2.542 0.500 9.636 1.00 86.88 108 GLU A N 1
ATOM 881 C CA . GLU A 1 108 ? 2.366 0.597 11.090 1.00 86.88 108 GLU A CA 1
ATOM 882 C C . GLU A 1 108 ? 0.957 0.233 11.578 1.00 86.88 108 GLU A C 1
ATOM 884 O O . GLU A 1 108 ? 0.764 0.149 12.789 1.00 86.88 108 GLU A O 1
ATOM 889 N N . LEU A 1 109 ? 0.001 -0.028 10.675 1.00 86.56 109 LEU A N 1
ATOM 890 C CA . LEU A 1 109 ? -1.307 -0.572 11.049 1.00 86.56 109 LEU A CA 1
ATOM 891 C C . LEU A 1 109 ? -1.193 -1.957 11.683 1.00 86.56 109 LEU A C 1
ATOM 893 O O . LEU A 1 109 ? -2.023 -2.286 12.511 1.00 86.56 109 LEU A O 1
ATOM 897 N N . ALA A 1 110 ? -0.183 -2.759 11.344 1.00 71.56 110 ALA A N 1
ATOM 898 C CA . ALA A 1 110 ? 0.086 -4.028 12.016 1.00 71.56 110 ALA A CA 1
ATOM 899 C C . ALA A 1 110 ? 1.265 -3.850 12.987 1.00 71.56 110 ALA A C 1
ATOM 901 O O . ALA A 1 110 ? 2.392 -4.239 12.654 1.00 71.56 110 ALA A O 1
ATOM 902 N N . PRO A 1 111 ? 1.075 -3.201 14.155 1.00 62.94 111 PRO A N 1
ATOM 903 C CA . PRO A 1 111 ? 2.163 -3.045 15.101 1.00 62.94 111 PRO A CA 1
ATOM 904 C C . PRO A 1 111 ? 2.642 -4.430 15.538 1.00 62.94 111 PRO A C 1
ATOM 906 O O . PRO A 1 111 ? 1.846 -5.288 15.922 1.00 62.94 111 PRO A O 1
ATOM 909 N N . GLN A 1 112 ? 3.958 -4.644 15.490 1.00 58.28 112 GLN A N 1
ATOM 910 C CA . GLN A 1 112 ? 4.551 -5.749 16.232 1.00 58.28 112 GLN A CA 1
ATOM 911 C C . GLN A 1 112 ? 4.284 -5.501 17.719 1.00 58.28 112 GLN A C 1
ATOM 913 O O . GLN A 1 112 ? 4.370 -4.358 18.176 1.00 58.28 112 GLN A O 1
ATOM 918 N N . SER A 1 113 ? 3.891 -6.565 18.413 1.00 51.25 113 SER A N 1
ATOM 919 C CA . SER A 1 113 ? 3.513 -6.611 19.823 1.00 51.25 113 SER A CA 1
ATOM 920 C C . SER A 1 113 ? 4.354 -5.677 20.711 1.00 51.25 113 SER A C 1
ATOM 922 O O . SER A 1 113 ? 5.558 -5.554 20.502 1.00 51.25 113 SER A O 1
ATOM 924 N N . ASP A 1 114 ? 3.689 -5.055 21.693 1.00 53.12 114 ASP A N 1
ATOM 925 C CA . ASP A 1 114 ? 4.198 -4.203 22.794 1.00 53.12 114 ASP A CA 1
ATOM 926 C C . ASP A 1 114 ? 4.136 -2.676 22.644 1.00 53.12 114 ASP A C 1
ATOM 928 O O . ASP A 1 114 ? 4.413 -1.966 23.612 1.00 53.12 114 ASP A O 1
ATOM 932 N N . VAL A 1 115 ? 3.693 -2.120 21.512 1.00 56.16 115 VAL A N 1
ATOM 933 C CA . VAL A 1 115 ? 3.488 -0.660 21.417 1.00 56.16 115 VAL A CA 1
ATOM 934 C C . VAL A 1 115 ? 2.002 -0.321 21.403 1.00 56.16 115 VAL A C 1
ATOM 936 O O . VAL A 1 115 ? 1.271 -0.798 20.540 1.00 56.16 115 VAL A O 1
ATOM 939 N N . ALA A 1 116 ? 1.570 0.541 22.330 1.00 66.88 116 ALA A N 1
ATOM 940 C CA . ALA A 1 116 ? 0.218 1.098 22.412 1.00 66.88 116 ALA A CA 1
ATOM 941 C C . ALA A 1 116 ? -0.117 1.937 21.163 1.00 66.88 116 ALA A C 1
ATOM 943 O O . ALA A 1 116 ? -0.021 3.166 21.164 1.00 66.88 116 ALA A O 1
ATOM 944 N N . ARG A 1 117 ? -0.452 1.262 20.061 1.00 76.12 117 ARG A N 1
ATOM 945 C CA . ARG A 1 117 ? -0.779 1.848 18.758 1.00 76.12 117 ARG A CA 1
ATOM 946 C C . ARG A 1 117 ? -2.054 1.215 18.207 1.00 76.12 117 ARG A C 1
ATOM 9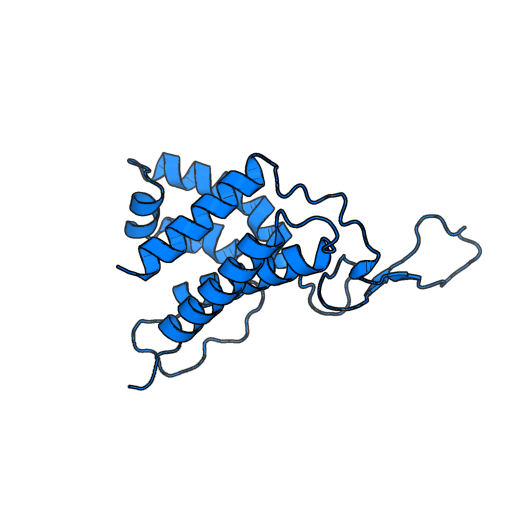48 O O . ARG A 1 117 ? -2.299 0.043 18.486 1.00 76.12 117 ARG A O 1
ATOM 955 N N . PRO A 1 118 ? -2.831 1.953 17.393 1.00 83.69 118 PRO A N 1
ATOM 956 C CA . PRO A 1 118 ? -4.005 1.395 16.737 1.00 83.69 118 PRO A CA 1
ATOM 957 C C . PRO A 1 118 ? -3.664 0.150 15.915 1.00 83.69 118 PRO A C 1
ATOM 959 O O . PRO A 1 118 ? -2.737 0.183 15.107 1.00 83.69 118 PRO A O 1
ATOM 962 N N . ASN A 1 119 ? -4.439 -0.918 16.103 1.00 87.81 119 ASN A N 1
ATOM 963 C CA . ASN A 1 119 ? -4.309 -2.181 15.383 1.00 87.81 119 ASN A CA 1
ATOM 964 C C . ASN A 1 119 ? -5.682 -2.538 14.775 1.00 87.81 119 ASN A C 1
ATOM 966 O O . ASN A 1 119 ? -6.659 -2.615 15.512 1.00 87.81 119 ASN A O 1
ATOM 970 N N . PRO A 1 120 ? -5.820 -2.710 13.450 1.00 90.56 120 PRO A N 1
ATOM 971 C CA . PRO A 1 120 ? -7.089 -3.045 12.823 1.00 90.56 120 PRO A CA 1
ATOM 972 C C . PRO A 1 120 ? -7.450 -4.537 12.936 1.00 90.56 120 PRO A C 1
ATOM 974 O O . PRO A 1 120 ? -8.564 -4.897 12.571 1.00 90.56 120 PRO A O 1
ATOM 977 N N . GLU A 1 121 ? -6.533 -5.395 13.391 1.00 89.81 121 GLU A N 1
ATOM 978 C CA . GLU A 1 121 ? -6.697 -6.854 13.445 1.00 89.81 121 GLU A CA 1
ATOM 979 C C . GLU A 1 121 ? -7.033 -7.356 14.854 1.00 89.81 121 GLU A C 1
ATOM 981 O O . GLU A 1 121 ? -7.963 -8.142 15.020 1.00 89.81 121 GLU A O 1
ATOM 986 N N . TYR A 1 122 ? -6.322 -6.873 15.876 1.00 89.12 122 TYR A N 1
ATOM 987 C CA . TYR A 1 122 ? -6.477 -7.342 17.257 1.00 89.12 122 TYR A CA 1
ATOM 988 C C . TYR A 1 122 ? -6.785 -6.195 18.217 1.00 89.12 122 TYR A C 1
ATOM 990 O O . TYR A 1 122 ? -6.260 -5.096 18.025 1.00 89.12 122 TYR A O 1
ATOM 998 N N . PRO A 1 123 ? -7.563 -6.440 19.288 1.00 89.62 123 PRO A N 1
ATOM 999 C CA . PRO A 1 123 ? -7.631 -5.524 20.417 1.00 89.62 123 PRO A CA 1
ATOM 1000 C C . PRO A 1 123 ? -6.244 -5.184 20.958 1.00 89.62 123 PRO A C 1
ATOM 1002 O O . PRO A 1 123 ? -5.348 -6.031 20.971 1.00 89.62 123 PRO A O 1
ATOM 1005 N N . TRP A 1 124 ? -6.068 -3.952 21.428 1.00 86.25 124 TRP A N 1
ATOM 1006 C CA . TRP A 1 124 ? -4.789 -3.497 21.971 1.00 86.25 124 TRP A CA 1
ATOM 1007 C C . TRP A 1 124 ? -4.967 -2.733 23.277 1.00 86.25 124 TRP A C 1
ATOM 1009 O O . TRP A 1 124 ? -5.978 -2.073 23.518 1.00 86.25 124 TRP A O 1
ATOM 1019 N N . ALA A 1 125 ? -3.949 -2.820 24.126 1.00 83.69 125 ALA A N 1
ATOM 1020 C CA . ALA A 1 125 ? -3.845 -2.029 25.337 1.00 83.69 125 ALA A CA 1
ATOM 1021 C C . ALA A 1 125 ? -3.366 -0.610 25.001 1.00 83.69 125 ALA A C 1
ATOM 1023 O O . ALA A 1 125 ? -2.402 -0.426 24.255 1.00 83.69 125 ALA A O 1
ATOM 1024 N N . GLY A 1 126 ? -4.007 0.399 25.584 1.00 76.25 126 GLY A N 1
ATOM 1025 C CA . GLY A 1 126 ? -3.543 1.778 25.540 1.00 76.25 126 GLY A CA 1
ATOM 1026 C C . GLY A 1 126 ? -3.663 2.468 26.893 1.00 76.25 126 GLY A C 1
ATOM 1027 O O . GLY A 1 126 ? -4.476 2.100 27.743 1.00 76.25 126 GLY A O 1
ATOM 1028 N N . CYS A 1 127 ? -2.834 3.490 27.088 1.00 64.19 127 CYS A N 1
ATOM 1029 C CA . CYS A 1 127 ? -2.903 4.357 28.255 1.00 64.19 127 CYS A CA 1
ATOM 1030 C C . CYS A 1 127 ? -3.921 5.463 27.980 1.00 64.19 127 CYS A C 1
ATOM 1032 O O . CYS A 1 127 ? -3.787 6.212 27.011 1.00 64.19 127 CYS A O 1
ATOM 1034 N N . ASN A 1 128 ? -4.938 5.580 28.825 1.00 56.06 128 ASN A N 1
ATOM 1035 C CA . ASN A 1 128 ? -5.912 6.651 28.706 1.00 56.06 128 ASN A CA 1
ATOM 1036 C C . ASN A 1 128 ? -5.298 7.946 29.268 1.00 56.06 128 ASN A C 1
ATOM 1038 O O . ASN A 1 128 ? -5.121 8.083 30.475 1.00 56.06 128 ASN A O 1
ATOM 1042 N N . VAL A 1 129 ? -4.932 8.887 28.392 1.00 54.62 129 VAL A N 1
ATOM 1043 C CA . VAL A 1 129 ? -4.253 10.153 28.758 1.00 54.62 129 VAL A CA 1
ATOM 1044 C C . VAL A 1 129 ? -5.103 11.083 29.632 1.00 54.62 129 VAL A C 1
ATOM 1046 O O . VAL A 1 129 ? -4.572 12.019 30.219 1.00 54.62 129 VAL A O 1
ATOM 1049 N N . ASN A 1 130 ? -6.406 10.813 29.751 1.00 50.53 130 ASN A N 1
ATOM 1050 C CA . ASN A 1 130 ? -7.349 11.616 30.533 1.00 50.53 130 ASN A CA 1
ATOM 1051 C C . ASN A 1 130 ? -7.588 11.086 31.956 1.00 50.53 130 ASN A C 1
ATOM 1053 O O . ASN A 1 130 ? -8.409 11.638 32.688 1.00 50.53 130 ASN A O 1
ATOM 1057 N N . VAL A 1 131 ? -6.899 10.019 32.362 1.00 51.59 131 VAL A N 1
ATOM 1058 C CA . VAL A 1 131 ? -6.989 9.484 33.722 1.00 51.59 131 VAL A CA 1
ATOM 1059 C C . VAL A 1 131 ? -5.972 10.222 34.597 1.00 51.59 131 VAL A C 1
ATOM 1061 O O . VAL A 1 131 ? -4.787 10.290 34.271 1.00 51.59 131 VAL A O 1
ATOM 1064 N N . ARG A 1 132 ? -6.455 10.846 35.680 1.00 47.03 132 ARG A N 1
ATOM 1065 C CA . ARG A 1 132 ? -5.642 11.632 36.622 1.00 47.03 132 ARG A CA 1
ATOM 1066 C C . ARG A 1 132 ? -4.457 10.806 37.140 1.00 47.03 132 ARG A C 1
ATOM 1068 O O . ARG A 1 132 ? -4.555 9.598 37.328 1.00 47.03 132 ARG A O 1
ATOM 1075 N N . ALA A 1 133 ? -3.336 11.483 37.401 1.00 52.53 133 ALA A N 1
ATOM 1076 C CA . ALA A 1 133 ? -2.073 10.879 37.842 1.00 52.53 133 ALA A CA 1
ATOM 1077 C C . ALA A 1 133 ? -2.156 10.099 39.178 1.00 52.53 133 ALA A C 1
ATOM 1079 O O . ALA A 1 133 ? -1.201 9.413 39.546 1.00 52.53 133 ALA A O 1
ATOM 1080 N N . ASP A 1 134 ? -3.279 10.196 39.897 1.00 58.00 134 ASP A N 1
ATOM 1081 C CA . ASP A 1 134 ? -3.584 9.435 41.112 1.00 58.00 134 ASP A CA 1
ATOM 1082 C C . ASP A 1 134 ? -4.068 7.998 40.823 1.00 58.00 134 ASP A C 1
ATOM 1084 O O . ASP A 1 134 ? -3.892 7.116 41.663 1.00 58.00 134 ASP A O 1
ATOM 1088 N N . GLN A 1 135 ? -4.574 7.717 39.620 1.00 51.75 135 GLN A N 1
ATOM 1089 C CA . GLN A 1 135 ? -4.961 6.382 39.164 1.00 51.75 135 GLN A CA 1
ATOM 1090 C C . GLN A 1 135 ? -3.852 5.767 38.302 1.00 51.75 135 GLN A C 1
ATOM 1092 O O . GLN A 1 135 ? -3.947 5.654 37.078 1.00 51.75 135 GLN A O 1
ATOM 1097 N N . ARG A 1 136 ? -2.761 5.343 38.951 1.00 46.78 136 ARG A N 1
ATOM 1098 C CA . ARG A 1 136 ? -1.754 4.497 38.294 1.00 46.78 136 ARG A CA 1
ATOM 1099 C C . ARG A 1 136 ? -2.427 3.210 37.796 1.00 46.78 136 ARG A C 1
ATOM 1101 O O . ARG A 1 136 ? -2.828 2.382 38.604 1.00 46.78 136 ARG A O 1
ATOM 1108 N N . GLY A 1 137 ? -2.478 3.016 36.478 1.00 53.88 137 GLY A N 1
ATOM 1109 C CA . GLY A 1 137 ? -2.540 1.673 35.888 1.00 53.88 137 GLY A CA 1
ATOM 1110 C C . GLY A 1 137 ? -3.855 1.207 35.261 1.00 53.88 137 GLY A C 1
ATOM 1111 O O . GLY A 1 137 ? -3.970 0.015 34.987 1.00 53.88 137 GLY A O 1
ATOM 1112 N N . ALA A 1 138 ? -4.830 2.076 34.981 1.00 56.06 138 ALA A N 1
ATOM 1113 C CA . ALA A 1 138 ? -6.002 1.655 34.208 1.00 56.06 138 ALA A CA 1
ATOM 1114 C C . ALA A 1 138 ? -5.648 1.494 32.714 1.00 56.06 138 ALA A C 1
ATOM 1116 O O . ALA A 1 138 ? -5.815 2.410 31.905 1.00 56.06 138 ALA A O 1
ATOM 1117 N N . THR A 1 139 ? -5.133 0.320 32.344 1.00 70.69 139 THR A N 1
ATOM 1118 C CA . THR A 1 139 ? -5.003 -0.096 30.944 1.00 70.69 139 THR A CA 1
ATOM 1119 C C . THR A 1 139 ? -6.391 -0.116 30.313 1.00 70.69 139 THR A C 1
ATOM 1121 O O . THR A 1 139 ? -7.258 -0.874 30.740 1.00 70.69 139 THR A O 1
ATOM 1124 N N . THR A 1 140 ? -6.616 0.717 29.298 1.00 82.12 140 THR A N 1
ATOM 1125 C CA . THR A 1 140 ? -7.838 0.646 28.489 1.00 82.12 140 THR A CA 1
ATOM 1126 C C . THR A 1 140 ? -7.593 -0.316 27.338 1.00 82.12 140 THR A C 1
ATOM 1128 O O . THR A 1 140 ? -6.579 -0.209 26.647 1.00 82.12 140 THR A O 1
ATOM 1131 N N . VAL A 1 141 ? -8.504 -1.265 27.143 1.00 86.31 141 VAL A N 1
ATOM 1132 C CA . VAL A 1 141 ? -8.487 -2.152 25.978 1.00 86.31 141 VAL A CA 1
ATOM 1133 C C . VAL A 1 141 ? -9.327 -1.506 24.888 1.00 86.31 141 VAL A C 1
ATOM 1135 O O . VAL A 1 141 ? -10.494 -1.194 25.105 1.00 86.31 141 VAL A O 1
ATOM 1138 N N . PHE A 1 142 ? -8.729 -1.296 23.724 1.00 87.38 142 PHE A N 1
ATOM 1139 C CA . PHE A 1 142 ? -9.409 -0.773 22.549 1.00 87.38 142 PHE A CA 1
ATOM 1140 C C . PHE A 1 142 ? -9.795 -1.925 21.629 1.00 87.38 142 PHE A C 1
ATOM 1142 O O . PHE A 1 142 ? -8.968 -2.788 21.330 1.00 87.38 142 PHE A O 1
ATOM 1149 N N . VAL A 1 143 ? -11.044 -1.921 21.164 1.00 91.12 143 VAL A N 1
ATOM 1150 C CA . VAL A 1 143 ? -11.553 -2.873 20.174 1.00 91.12 143 VAL A CA 1
ATOM 1151 C C . VAL A 1 143 ? -11.468 -2.224 18.786 1.00 91.12 143 VAL A C 1
ATOM 1153 O O . VAL A 1 143 ? -11.989 -1.121 18.611 1.00 91.12 143 VAL A O 1
ATOM 1156 N N . PRO A 1 144 ? -10.860 -2.870 17.772 1.00 92.06 144 PRO A N 1
ATOM 1157 C CA . PRO A 1 144 ? -10.698 -2.268 16.448 1.00 92.06 144 PRO A CA 1
ATOM 1158 C C . PRO A 1 144 ? -12.020 -1.862 15.794 1.00 92.06 144 PRO A C 1
ATOM 1160 O O . PRO A 1 144 ? -12.088 -0.813 15.165 1.00 92.06 144 PRO A O 1
ATOM 1163 N N . ALA A 1 145 ? -13.068 -2.674 15.955 1.00 94.25 145 ALA A N 1
ATOM 1164 C CA . ALA A 1 145 ? -14.396 -2.409 15.399 1.00 94.25 145 ALA A CA 1
ATOM 1165 C C . ALA A 1 145 ? -15.062 -1.152 15.991 1.00 94.25 145 ALA A C 1
ATOM 1167 O O . ALA A 1 145 ? -15.827 -0.480 15.309 1.00 94.25 145 ALA A O 1
ATOM 1168 N N . GLU A 1 146 ? -14.728 -0.792 17.231 1.00 93.12 146 GLU A N 1
ATOM 1169 C CA . GLU A 1 146 ? -15.267 0.394 17.909 1.00 93.12 146 GLU A CA 1
ATOM 1170 C C . GLU A 1 146 ? -14.359 1.624 17.745 1.00 93.12 146 GLU A C 1
ATOM 1172 O O . GLU A 1 146 ? -14.743 2.752 18.059 1.00 93.12 146 GLU A O 1
ATOM 1177 N N . HIS A 1 147 ? -13.136 1.431 17.248 1.00 89.38 147 HIS A N 1
ATOM 1178 C CA . HIS A 1 147 ? -12.174 2.504 17.072 1.00 89.38 147 HIS A CA 1
ATOM 1179 C C . HIS A 1 147 ? -12.412 3.249 15.752 1.00 89.38 147 HIS A C 1
ATOM 1181 O O . HIS A 1 147 ? -12.475 2.658 14.678 1.00 89.38 147 HIS A O 1
ATOM 1187 N N . LEU A 1 148 ? -12.480 4.581 15.815 1.00 87.19 148 LEU A N 1
ATOM 1188 C CA . LEU A 1 148 ? -12.826 5.413 14.655 1.00 87.19 148 LEU A CA 1
ATOM 1189 C C . LEU A 1 148 ? -11.695 5.575 13.629 1.00 87.19 148 LEU A C 1
ATOM 1191 O O . LEU A 1 148 ? -11.964 5.965 12.498 1.00 87.19 148 LEU A O 1
ATOM 1195 N N . PHE A 1 149 ? -10.436 5.324 14.014 1.00 89.06 149 PHE A N 1
ATOM 1196 C CA . PHE A 1 149 ? -9.256 5.569 13.163 1.00 89.06 149 PHE A CA 1
ATOM 1197 C C . PHE A 1 149 ? -9.275 6.975 12.531 1.00 89.06 149 PHE A C 1
ATOM 1199 O O . PHE A 1 149 ? -9.007 7.138 11.347 1.00 89.06 149 PHE A O 1
ATOM 1206 N N . SER A 1 150 ? -9.599 8.003 13.321 1.00 86.94 150 SER A N 1
ATOM 1207 C CA . SER A 1 150 ? -9.892 9.370 12.848 1.00 86.94 150 SER A CA 1
ATOM 1208 C C . SER A 1 150 ? -8.756 10.057 12.080 1.00 86.94 150 SER A C 1
ATOM 1210 O O . SER A 1 150 ? -8.988 11.029 11.368 1.00 86.94 150 SER A O 1
ATOM 1212 N N . ASN A 1 151 ? -7.528 9.553 12.191 1.00 87.75 151 ASN A N 1
ATOM 1213 C CA . ASN A 1 151 ? -6.376 9.998 11.412 1.00 87.75 151 ASN A CA 1
ATOM 1214 C C . ASN A 1 151 ? -6.339 9.437 9.976 1.00 87.75 151 ASN A C 1
ATOM 1216 O O . ASN A 1 151 ? -5.456 9.811 9.203 1.00 87.75 151 ASN A O 1
ATOM 1220 N N . TRP A 1 152 ? -7.267 8.549 9.613 1.00 91.12 152 TRP A N 1
ATOM 1221 C CA . TRP A 1 152 ? -7.359 7.940 8.293 1.00 91.12 152 TRP A CA 1
ATOM 1222 C C . TRP A 1 152 ? -8.493 8.543 7.474 1.00 91.12 152 TRP A C 1
ATOM 1224 O O . TRP A 1 152 ? -9.669 8.296 7.720 1.00 91.12 152 TRP A O 1
ATOM 1234 N N . ASP A 1 153 ? -8.116 9.257 6.417 1.00 92.62 153 ASP A N 1
ATOM 1235 C CA . ASP A 1 153 ? -9.028 9.650 5.349 1.00 92.62 153 ASP A CA 1
ATOM 1236 C C . ASP A 1 153 ? -8.703 8.857 4.075 1.00 92.62 153 ASP A C 1
ATOM 1238 O O . ASP A 1 153 ? -7.757 9.163 3.331 1.00 92.62 153 ASP A O 1
ATOM 1242 N N . LEU A 1 154 ? -9.512 7.822 3.822 1.00 91.88 154 LEU A N 1
ATOM 1243 C CA . LEU A 1 154 ? -9.398 6.979 2.629 1.00 91.88 154 LEU A CA 1
ATOM 1244 C C . LEU A 1 154 ? -9.724 7.735 1.330 1.00 91.88 154 LEU A C 1
ATOM 1246 O O . LEU A 1 154 ? -9.351 7.280 0.247 1.00 91.88 154 LEU A O 1
ATOM 1250 N N . GLN A 1 155 ? -10.367 8.900 1.431 1.00 92.56 155 GLN A N 1
ATOM 1251 C CA . GLN A 1 155 ? -10.694 9.788 0.320 1.00 92.56 155 GLN A CA 1
ATOM 1252 C C . GLN A 1 155 ? -9.696 10.948 0.193 1.00 92.56 155 GLN A C 1
ATOM 1254 O O . GLN A 1 155 ? -9.858 11.812 -0.670 1.00 92.56 155 GLN A O 1
ATOM 1259 N N . SER A 1 156 ? -8.619 10.977 0.980 1.00 95.31 156 SER A N 1
ATOM 1260 C CA . SER A 1 156 ? -7.606 12.025 0.863 1.00 95.31 156 SER A CA 1
ATOM 1261 C C . SER A 1 156 ? -6.883 11.970 -0.490 1.00 95.31 156 SER A C 1
ATOM 1263 O O . SER A 1 156 ? -6.733 10.921 -1.129 1.00 95.31 156 SER A O 1
ATOM 1265 N N . ALA A 1 157 ? -6.3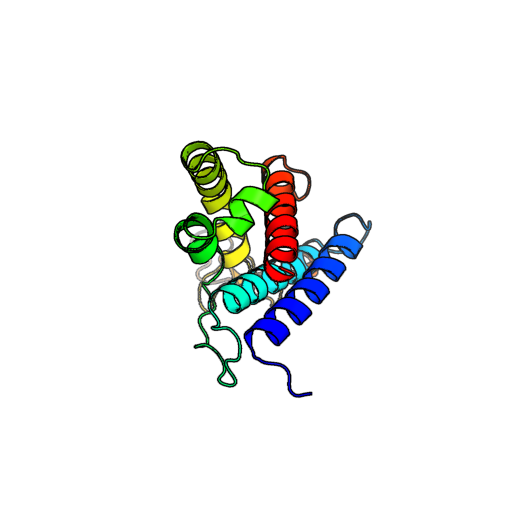59 13.113 -0.944 1.00 96.19 157 ALA A N 1
ATOM 1266 C CA . ALA A 1 157 ? -5.545 13.160 -2.162 1.00 96.19 157 ALA A CA 1
ATOM 1267 C C . ALA A 1 157 ? -4.287 12.274 -2.058 1.00 96.19 157 ALA A C 1
ATOM 1269 O O . ALA A 1 157 ? -3.859 11.698 -3.060 1.00 96.19 157 ALA A O 1
ATOM 1270 N N . GLY A 1 158 ? -3.716 12.152 -0.854 1.00 96.56 158 GLY A N 1
ATOM 1271 C CA . GLY A 1 158 ? -2.602 11.251 -0.563 1.00 96.56 158 GLY A CA 1
ATOM 1272 C C . GLY A 1 158 ? -2.991 9.787 -0.750 1.00 96.56 158 GLY A C 1
ATOM 1273 O O . GLY A 1 158 ? -2.306 9.071 -1.483 1.00 96.56 158 GLY A O 1
ATOM 1274 N N . MET A 1 159 ? -4.131 9.367 -0.189 1.00 96.75 159 MET A N 1
ATOM 1275 C CA . MET A 1 159 ? -4.621 7.999 -0.353 1.00 96.75 159 MET A CA 1
ATOM 1276 C C . MET A 1 159 ? -4.922 7.676 -1.815 1.00 96.75 159 MET A C 1
ATOM 1278 O O . MET A 1 159 ? -4.436 6.672 -2.325 1.00 96.75 159 MET A O 1
ATOM 1282 N N . ARG A 1 160 ? -5.603 8.560 -2.557 1.00 97.19 160 ARG A N 1
ATOM 1283 C CA . ARG A 1 160 ? -5.832 8.347 -4.000 1.00 97.19 160 ARG A CA 1
ATOM 1284 C C . ARG A 1 160 ? -4.533 8.138 -4.782 1.00 97.19 160 ARG A C 1
ATOM 1286 O O . ARG A 1 160 ? -4.486 7.302 -5.681 1.00 97.19 160 ARG A O 1
ATOM 1293 N N . LYS A 1 161 ? -3.475 8.890 -4.458 1.00 97.81 161 LYS A N 1
ATOM 1294 C CA . LYS A 1 161 ? -2.153 8.702 -5.078 1.00 97.81 161 LYS A CA 1
ATOM 1295 C C . LYS A 1 161 ? -1.533 7.358 -4.692 1.00 97.81 161 LYS A C 1
ATOM 1297 O O . LYS A 1 161 ? -0.937 6.732 -5.561 1.00 97.81 161 LYS A O 1
ATOM 1302 N N . MET A 1 162 ? -1.682 6.924 -3.440 1.00 98.12 162 MET A N 1
ATOM 1303 C CA . MET A 1 162 ? -1.211 5.618 -2.969 1.00 98.12 162 MET A CA 1
ATOM 1304 C C . MET A 1 162 ? -1.939 4.459 -3.657 1.00 98.12 162 MET A C 1
ATOM 1306 O O . MET A 1 162 ? -1.293 3.530 -4.127 1.00 98.12 162 MET A O 1
ATOM 1310 N N . LEU A 1 163 ? -3.265 4.526 -3.786 1.00 98.00 163 LEU A N 1
ATOM 1311 C CA . LEU A 1 163 ? -4.047 3.482 -4.456 1.00 98.00 163 LEU A CA 1
ATOM 1312 C C . LEU A 1 163 ? -3.649 3.339 -5.930 1.00 98.00 163 LEU A C 1
ATOM 1314 O O . LEU A 1 163 ? -3.391 2.228 -6.383 1.00 98.00 163 LEU A O 1
ATOM 1318 N N . LYS A 1 164 ? -3.468 4.460 -6.643 1.00 97.94 164 LYS A N 1
ATOM 1319 C CA . LYS A 1 164 ? -2.934 4.450 -8.017 1.00 97.94 164 LYS A CA 1
ATOM 1320 C C . LYS A 1 164 ? -1.536 3.829 -8.106 1.00 97.94 164 LYS A C 1
ATOM 1322 O O . LYS A 1 164 ? -1.236 3.124 -9.065 1.00 97.94 164 LYS A O 1
ATOM 1327 N N . PHE A 1 165 ? -0.675 4.076 -7.117 1.00 98.38 165 PHE A N 1
ATOM 1328 C CA . PHE A 1 165 ? 0.644 3.444 -7.053 1.00 98.38 165 PHE A CA 1
ATOM 1329 C C . PHE A 1 165 ? 0.544 1.924 -6.871 1.00 98.38 165 PHE A C 1
ATOM 1331 O O . PHE A 1 165 ? 1.245 1.179 -7.555 1.00 98.38 165 PHE A O 1
ATOM 1338 N N . ILE A 1 166 ? -0.338 1.457 -5.985 1.00 98.25 166 ILE A N 1
ATOM 1339 C CA . ILE A 1 166 ? -0.586 0.027 -5.752 1.00 98.25 166 ILE A CA 1
ATOM 1340 C C . ILE A 1 166 ? -1.126 -0.647 -7.026 1.00 98.25 166 ILE A C 1
ATOM 1342 O O . ILE A 1 166 ? -0.639 -1.708 -7.415 1.00 98.25 166 ILE A O 1
ATOM 1346 N N . GLU A 1 167 ? -2.062 -0.013 -7.734 1.00 98.12 167 GLU A N 1
ATOM 1347 C CA . GLU A 1 167 ? -2.549 -0.490 -9.036 1.00 98.12 167 GLU A CA 1
ATOM 1348 C C . GLU A 1 167 ? -1.414 -0.604 -10.065 1.00 98.12 167 GLU A C 1
ATOM 1350 O O . GLU A 1 167 ? -1.261 -1.644 -10.710 1.00 98.12 167 GLU A O 1
ATOM 1355 N N . ALA A 1 168 ? -0.564 0.422 -10.174 1.00 97.88 168 ALA A N 1
ATOM 1356 C CA . ALA A 1 168 ? 0.602 0.401 -11.056 1.00 97.88 168 ALA A CA 1
ATOM 1357 C C . ALA A 1 168 ? 1.602 -0.707 -10.680 1.00 97.88 168 ALA A C 1
ATOM 1359 O O . ALA A 1 168 ? 2.211 -1.319 -11.559 1.00 97.88 168 ALA A O 1
ATOM 1360 N N . CYS A 1 169 ? 1.744 -1.014 -9.388 1.00 97.69 169 CYS A N 1
ATOM 1361 C CA . CYS A 1 169 ? 2.545 -2.140 -8.918 1.00 97.69 169 CYS A CA 1
ATOM 1362 C C . CYS A 1 169 ? 1.984 -3.477 -9.411 1.00 97.69 169 CYS A C 1
ATOM 1364 O O . CYS A 1 169 ? 2.744 -4.316 -9.893 1.00 97.69 169 CYS A O 1
ATOM 1366 N N . PHE A 1 170 ? 0.664 -3.674 -9.355 1.00 97.56 170 PHE A N 1
ATOM 1367 C CA . PHE A 1 170 ? 0.048 -4.887 -9.888 1.00 97.56 170 PHE A CA 1
ATOM 1368 C C . PHE A 1 170 ? 0.173 -5.005 -11.404 1.00 97.56 170 PHE A C 1
ATOM 1370 O O . PHE A 1 170 ? 0.356 -6.121 -11.889 1.00 97.56 170 PHE A O 1
ATOM 1377 N N . GLN A 1 171 ? 0.112 -3.890 -12.137 1.00 96.50 171 GLN A N 1
ATOM 1378 C CA . GLN A 1 171 ? 0.371 -3.869 -13.578 1.00 96.50 171 GLN A CA 1
ATOM 1379 C C . GLN A 1 171 ? 1.816 -4.277 -13.886 1.00 96.50 171 GLN A C 1
ATOM 1381 O O . GLN A 1 171 ? 2.030 -5.181 -14.686 1.00 96.50 171 GLN A O 1
ATOM 1386 N N . ALA A 1 172 ? 2.795 -3.685 -13.195 1.00 94.56 172 ALA A N 1
ATOM 1387 C CA . ALA A 1 172 ? 4.213 -4.010 -13.362 1.00 94.56 172 ALA A CA 1
ATOM 1388 C C . ALA A 1 172 ? 4.566 -5.448 -12.939 1.00 94.56 172 ALA A C 1
ATOM 1390 O O . ALA A 1 172 ? 5.566 -5.991 -13.391 1.00 94.56 172 ALA A O 1
ATOM 1391 N N . ALA A 1 173 ? 3.770 -6.068 -12.066 1.00 92.25 173 ALA A N 1
ATOM 1392 C CA . ALA A 1 173 ? 3.928 -7.471 -11.688 1.00 92.25 173 ALA A CA 1
ATOM 1393 C C . ALA A 1 173 ? 3.347 -8.459 -12.723 1.00 92.25 173 ALA A C 1
ATOM 1395 O O . ALA A 1 173 ? 3.617 -9.653 -12.621 1.00 92.25 173 ALA A O 1
ATOM 1396 N N . SER A 1 174 ? 2.534 -7.990 -13.680 1.00 86.06 174 SER A N 1
ATOM 1397 C CA . SER A 1 174 ? 1.982 -8.809 -14.776 1.00 86.06 174 SER A CA 1
ATOM 1398 C C . SER A 1 174 ? 2.860 -8.842 -16.030 1.00 86.06 174 SER A C 1
ATOM 1400 O O . SER A 1 174 ? 2.542 -9.599 -16.943 1.00 86.06 174 SER A O 1
ATOM 1402 N N . THR A 1 175 ? 3.874 -7.978 -16.115 1.00 74.19 175 THR A N 1
ATOM 1403 C CA . THR A 1 175 ? 4.783 -7.861 -17.267 1.00 74.19 175 THR A CA 1
ATOM 1404 C C . THR A 1 175 ? 6.035 -8.688 -17.062 1.00 74.19 175 THR A C 1
ATOM 1406 O O . THR A 1 175 ? 6.472 -9.326 -18.037 1.00 74.19 175 THR A O 1
#

Secondary structure (DSSP, 8-state):
-PPPHHHHHHHHHHHHHHHHHHHTT-TT--HHHHHHHHHHHHHHHHHHHHSPTT--SPPP--S--HHHIIIIIHHH-HHHHHHTT-SSHHHHHHHHHHHHHHHHHHHTTS--TTS----SSS-EEEE-TTS-TTSTT-EEEEPTTT---TT--TTSHHHHHHHHHHHHHHHHT--

Sequence (175 aa):
MAQDWRRAFFMQARSDFAMFLRLKDIQGVEVCHRLHYLQMATEKLAKGFKCAIGDMQPPPRVHLAFAEFVRKQAKLLATLRRCCNFKTQESYNRYLNGLAPLARQIEELAPQSDVARPNPEYPWAGCNVNVRADQRGATTVFVPAEHLFSNWDLQSAGMRKMLKFIEACFQAAST